Protein AF-A0A653DVR6-F1 (afdb_monomer_lite)

Organism: Callosobruchus maculatus (NCBI:txid64391)

Radius of gyration: 29.72 Å; chains: 1; bounding box: 72×55×51 Å

Structure (mmCIF, N/CA/C/O backbone):
data_AF-A0A653DVR6-F1
#
_entry.id   AF-A0A653DVR6-F1
#
loop_
_atom_site.group_PDB
_atom_site.id
_atom_site.type_symbol
_atom_site.label_atom_id
_atom_site.label_alt_id
_atom_site.label_comp_id
_atom_site.label_asym_id
_atom_site.label_entity_id
_atom_site.label_seq_id
_atom_site.pdbx_PDB_ins_code
_atom_site.Cartn_x
_atom_site.Cartn_y
_atom_site.Cartn_z
_atom_site.occupancy
_atom_site.B_iso_or_equiv
_atom_site.auth_seq_id
_atom_site.auth_comp_id
_atom_site.auth_asym_id
_atom_site.auth_atom_id
_atom_site.pdbx_PDB_model_num
ATOM 1 N N . MET A 1 1 ? -55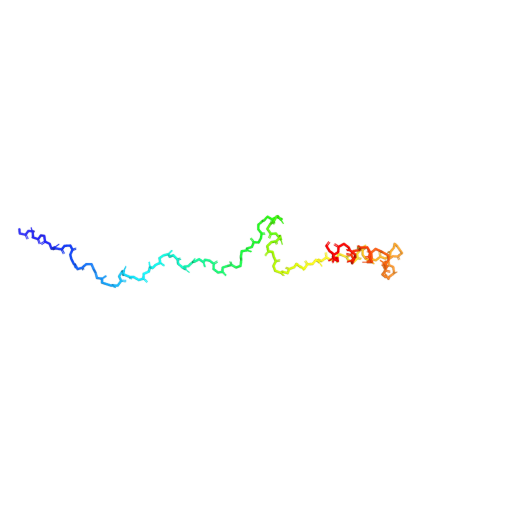.679 47.682 32.345 1.00 42.94 1 MET A N 1
ATOM 2 C CA . MET A 1 1 ? -56.105 46.274 32.489 1.00 42.94 1 MET A CA 1
ATOM 3 C C . MET A 1 1 ? -55.172 45.397 31.658 1.00 42.94 1 MET A C 1
ATOM 5 O O . MET A 1 1 ? -55.563 44.825 30.655 1.00 42.94 1 MET A O 1
ATOM 9 N N . LEU A 1 2 ? -53.896 45.389 32.052 1.00 41.34 2 LEU A N 1
ATOM 10 C CA . LEU A 1 2 ? -52.881 44.431 31.625 1.00 41.34 2 LEU A CA 1
ATOM 11 C C . LEU A 1 2 ? -52.819 43.422 32.769 1.00 41.34 2 LEU A C 1
ATOM 13 O O . LEU A 1 2 ? -52.319 43.764 33.837 1.00 41.34 2 LEU A O 1
ATOM 17 N N . SER A 1 3 ? -53.398 42.240 32.595 1.00 38.59 3 SER A N 1
ATOM 18 C CA . SER A 1 3 ? -53.279 41.156 33.569 1.00 38.59 3 SER A CA 1
ATOM 19 C C . SER A 1 3 ? -52.476 40.028 32.940 1.00 38.59 3 SER A C 1
ATOM 21 O O . SER A 1 3 ? -52.974 39.316 32.072 1.00 38.59 3 SER A O 1
ATOM 23 N N . TYR A 1 4 ? -51.205 39.980 33.350 1.00 43.62 4 TYR A N 1
ATOM 24 C CA . TYR A 1 4 ? -50.424 38.784 33.681 1.00 43.62 4 TYR A CA 1
ATOM 25 C C . TYR A 1 4 ? -51.108 37.463 33.284 1.00 43.62 4 TYR A C 1
ATOM 27 O O . TYR A 1 4 ? -52.022 37.011 33.968 1.00 43.62 4 TYR A O 1
ATOM 35 N N . ILE A 1 5 ? -50.672 36.864 32.174 1.00 52.03 5 ILE A N 1
ATOM 36 C CA . ILE A 1 5 ? -51.010 35.481 31.829 1.00 52.03 5 ILE A CA 1
ATOM 37 C C . ILE A 1 5 ? -49.873 34.610 32.355 1.00 52.03 5 ILE A C 1
ATOM 39 O O . ILE A 1 5 ? -48.715 34.819 31.997 1.00 52.03 5 ILE A O 1
ATOM 43 N N . ASP A 1 6 ? -50.248 33.686 33.235 1.00 52.53 6 ASP A N 1
ATOM 44 C CA . ASP A 1 6 ? -49.415 32.690 33.897 1.00 52.53 6 ASP A CA 1
ATOM 45 C C . ASP A 1 6 ? -48.459 31.942 32.954 1.00 52.53 6 ASP A C 1
ATOM 47 O O . ASP A 1 6 ? -48.834 31.435 31.894 1.00 52.53 6 ASP A O 1
ATOM 51 N N . ASP A 1 7 ? -47.219 31.805 33.420 1.00 51.81 7 ASP A N 1
ATOM 52 C CA . ASP A 1 7 ? -46.063 31.144 32.800 1.00 51.81 7 ASP A CA 1
ATOM 53 C C . ASP A 1 7 ? -46.165 29.598 32.799 1.00 51.81 7 ASP A C 1
ATOM 55 O O . ASP A 1 7 ? -45.200 28.881 33.052 1.00 51.81 7 ASP A O 1
ATOM 59 N N . ALA A 1 8 ? -47.360 29.041 32.570 1.00 51.56 8 ALA A N 1
ATOM 60 C CA . ALA A 1 8 ? -47.619 27.603 32.747 1.00 51.56 8 ALA A CA 1
ATOM 61 C C . ALA A 1 8 ? -48.085 26.863 31.482 1.00 51.56 8 ALA A C 1
ATOM 63 O O . ALA A 1 8 ? -48.282 25.647 31.512 1.00 51.56 8 ALA A O 1
ATOM 64 N N . THR A 1 9 ? -48.220 27.547 30.344 1.00 47.34 9 THR A N 1
ATOM 65 C CA . THR A 1 9 ? -48.606 26.913 29.072 1.00 47.34 9 THR A CA 1
ATOM 66 C C . THR A 1 9 ? -47.622 27.217 27.953 1.00 47.34 9 THR A C 1
ATOM 68 O O . THR A 1 9 ? -48.024 27.538 26.836 1.00 47.34 9 THR A O 1
ATOM 71 N N . ALA A 1 10 ? -46.321 27.076 28.224 1.00 47.50 10 ALA A N 1
ATOM 72 C CA . ALA A 1 10 ? -45.361 26.856 27.150 1.00 47.50 10 ALA A CA 1
ATOM 73 C C . ALA A 1 10 ? -45.750 25.541 26.448 1.00 47.50 10 ALA A C 1
ATOM 75 O O . ALA A 1 10 ? -45.795 24.480 27.081 1.00 47.50 10 ALA A O 1
ATOM 76 N N . PRO A 1 11 ? -46.117 25.579 25.164 1.00 41.03 11 PRO A N 1
ATOM 77 C CA . PRO A 1 11 ? -46.681 24.412 24.532 1.00 41.03 11 PRO A CA 1
ATOM 78 C C . PRO A 1 11 ? -45.667 23.269 24.392 1.00 41.03 11 PRO A C 1
ATOM 80 O O . PRO A 1 11 ? -44.516 23.449 23.988 1.00 41.03 11 PRO A O 1
ATOM 83 N N . ARG A 1 12 ? -46.150 22.052 24.665 1.00 50.09 12 ARG A N 1
ATOM 84 C CA . ARG A 1 12 ? -45.406 20.778 24.679 1.00 50.09 12 ARG A CA 1
ATOM 85 C C . ARG A 1 12 ? -44.788 20.352 23.334 1.00 50.09 12 ARG A C 1
ATOM 87 O O . ARG A 1 12 ? -44.270 19.246 23.241 1.00 50.09 12 ARG A O 1
ATOM 94 N N . TYR A 1 13 ? -44.793 21.203 22.309 1.00 45.56 13 TYR A N 1
ATOM 95 C CA . TYR A 1 13 ? -44.040 20.987 21.067 1.00 45.56 13 TYR A CA 1
ATOM 96 C C . TYR A 1 13 ? -42.555 21.391 21.170 1.00 45.56 13 TYR A C 1
ATOM 98 O O . TYR A 1 13 ? -41.780 21.099 20.266 1.00 45.56 13 TYR A O 1
ATOM 106 N N . MET A 1 14 ? -42.131 22.002 22.282 1.00 45.59 14 MET A N 1
ATOM 107 C CA . MET A 1 14 ? -40.721 22.336 22.563 1.00 45.59 14 MET A CA 1
ATOM 108 C C . MET A 1 14 ? -40.023 21.328 23.501 1.00 45.59 14 MET A C 1
ATOM 110 O O . MET A 1 14 ? -38.914 21.580 23.961 1.00 45.59 14 MET A O 1
ATOM 114 N N . ALA A 1 15 ? -40.645 20.179 23.791 1.00 52.22 15 ALA A N 1
ATOM 115 C CA . ALA A 1 15 ? -40.136 19.175 24.736 1.00 52.22 15 ALA A CA 1
ATOM 116 C C . ALA A 1 15 ? -39.409 17.988 24.065 1.00 52.22 15 ALA A C 1
ATOM 118 O O . ALA A 1 15 ? -39.376 16.894 24.622 1.00 52.22 15 ALA A O 1
ATOM 119 N N . GLY A 1 16 ? -38.861 18.169 22.859 1.00 51.00 16 GLY A N 1
ATOM 120 C CA . GLY A 1 16 ? -38.344 17.036 22.082 1.00 51.00 16 GLY A CA 1
ATOM 121 C C . GLY A 1 16 ? -37.404 17.361 20.925 1.00 51.00 16 GLY A C 1
ATOM 122 O O . GLY A 1 16 ? -37.311 16.565 20.002 1.00 51.00 16 GLY A O 1
ATOM 123 N N . LEU A 1 17 ? -36.708 18.500 20.948 1.00 53.03 17 LEU A N 1
ATOM 124 C CA . LEU A 1 17 ? -35.459 18.615 20.192 1.00 53.03 17 LEU A CA 1
ATOM 125 C C . LEU A 1 17 ? -34.313 18.693 21.187 1.00 53.03 17 LEU A C 1
ATOM 127 O O . LEU A 1 17 ? -33.800 19.761 21.530 1.00 53.03 17 LEU A O 1
ATOM 131 N N . ASP A 1 18 ? -33.899 17.517 21.638 1.00 53.00 18 ASP A N 1
ATOM 132 C CA . ASP A 1 18 ? -32.516 17.285 21.993 1.00 53.00 18 ASP A CA 1
ATOM 133 C C . ASP A 1 18 ? -31.639 17.812 20.845 1.00 53.00 18 ASP A C 1
ATOM 135 O O . ASP A 1 18 ? -31.388 17.156 19.840 1.00 53.00 18 ASP A O 1
ATOM 139 N N . LYS A 1 19 ? -31.091 19.019 21.008 1.00 50.16 19 LYS A N 1
ATOM 140 C CA . LYS A 1 19 ? -30.003 19.559 20.168 1.00 50.16 19 LYS A CA 1
ATOM 141 C C . LYS A 1 19 ? -28.717 18.707 20.253 1.00 50.16 19 LYS A C 1
ATOM 143 O O . LYS A 1 19 ? -27.634 19.192 19.949 1.00 50.16 19 LYS A O 1
ATOM 148 N N . LYS A 1 20 ? -28.806 17.459 20.723 1.00 49.53 20 LYS A N 1
ATOM 149 C CA . LYS A 1 20 ? -27.701 16.633 21.205 1.00 49.53 20 LYS A CA 1
ATOM 150 C C . LYS A 1 20 ? -27.538 15.296 20.486 1.00 49.53 20 LYS A C 1
ATOM 1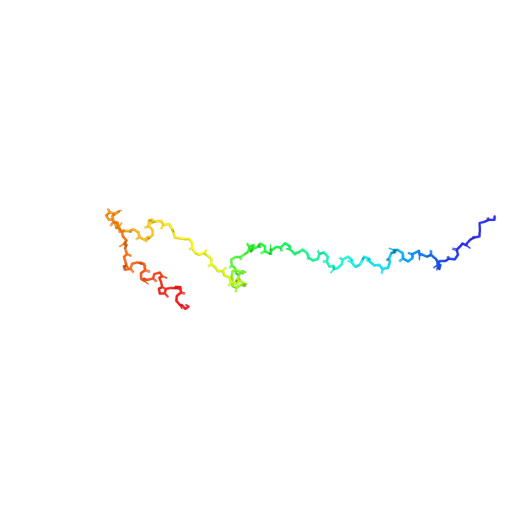52 O O . LYS A 1 20 ? -26.729 14.491 20.933 1.00 49.53 20 LYS A O 1
ATOM 157 N N . SER A 1 21 ? -28.217 15.067 19.364 1.00 48.38 21 SER A N 1
ATOM 158 C CA . SER A 1 21 ? -27.971 13.852 18.574 1.00 48.38 21 SER A CA 1
ATOM 159 C C . SER A 1 21 ? -27.887 14.050 17.058 1.00 48.38 21 SER A C 1
ATOM 161 O O . SER A 1 21 ? -27.672 13.082 16.334 1.00 48.38 21 SER A O 1
ATOM 163 N N . PHE A 1 22 ? -27.815 15.299 16.578 1.00 46.41 22 PHE A N 1
ATOM 164 C CA . PHE A 1 22 ? -27.098 15.610 15.330 1.00 46.41 22 PHE A CA 1
ATOM 165 C C . PHE A 1 22 ? -25.579 15.557 15.553 1.00 46.41 22 PHE A C 1
ATOM 167 O O . PHE A 1 22 ? -24.840 16.387 15.028 1.00 46.41 22 PHE A O 1
ATOM 174 N N . ILE A 1 23 ? -25.100 14.611 16.373 1.00 55.03 23 ILE A N 1
ATOM 175 C CA . ILE A 1 23 ? -23.691 14.240 16.377 1.00 55.03 23 ILE A CA 1
ATOM 176 C C . ILE A 1 23 ? -23.448 13.707 14.981 1.00 55.03 23 ILE A C 1
ATOM 178 O O . ILE A 1 23 ? -23.850 12.599 14.628 1.00 55.03 23 ILE A O 1
ATOM 182 N N . ASP A 1 24 ? -22.902 14.622 14.199 1.00 55.34 24 ASP A N 1
ATOM 183 C CA . ASP A 1 24 ? -22.285 14.501 12.908 1.00 55.34 24 ASP A CA 1
ATOM 184 C C . ASP A 1 24 ? -21.891 13.042 12.656 1.00 55.34 24 ASP A C 1
ATOM 186 O O . ASP A 1 24 ? -20.799 12.593 12.987 1.00 55.34 24 ASP A O 1
ATOM 190 N N . ARG A 1 25 ? -22.798 12.269 12.044 1.00 56.50 25 ARG A N 1
ATOM 191 C CA . ARG A 1 25 ? -22.453 10.975 11.440 1.00 56.50 25 ARG A CA 1
ATOM 192 C C . ARG A 1 25 ? -21.623 11.190 10.174 1.00 56.50 25 ARG A C 1
ATOM 194 O O . ARG A 1 25 ? -21.556 10.304 9.324 1.00 56.50 25 ARG A O 1
ATOM 201 N N . ARG A 1 26 ? -21.012 12.368 10.005 1.00 59.41 26 ARG A N 1
ATOM 202 C CA . ARG A 1 26 ? -19.940 12.521 9.045 1.00 59.41 26 ARG A CA 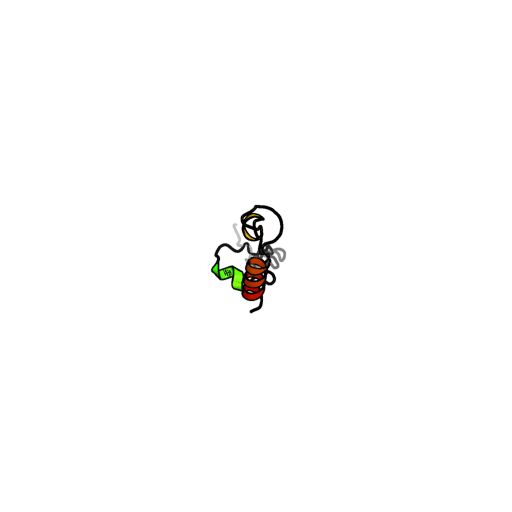1
ATOM 203 C C . ARG A 1 26 ? -18.830 11.579 9.486 1.00 59.41 26 ARG A C 1
ATOM 205 O O . ARG A 1 26 ? -18.419 11.633 10.646 1.00 59.41 26 ARG A O 1
ATOM 212 N N . PRO A 1 27 ? -18.362 10.689 8.598 1.00 60.47 27 PRO A N 1
ATOM 213 C CA . PRO A 1 27 ? -17.162 9.930 8.886 1.00 60.47 27 PRO A CA 1
ATOM 214 C C . PRO A 1 27 ? -16.090 10.944 9.273 1.00 60.47 27 PRO A C 1
ATOM 216 O O . PRO A 1 27 ? -15.829 11.883 8.517 1.00 60.47 27 PRO A O 1
ATOM 219 N N . THR A 1 28 ? -15.544 10.802 10.482 1.00 67.50 28 THR A N 1
ATOM 220 C CA . THR A 1 28 ? -14.473 11.662 10.976 1.00 67.50 28 THR A CA 1
ATOM 221 C C . THR A 1 28 ? -13.363 11.598 9.942 1.00 67.50 28 THR A C 1
ATOM 223 O O . THR A 1 28 ? 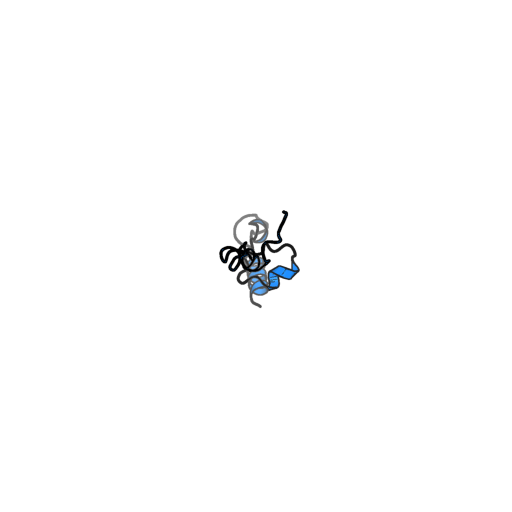-12.719 10.560 9.776 1.00 67.50 28 THR A O 1
ATOM 226 N N . THR A 1 29 ? -13.205 12.667 9.169 1.00 77.25 29 THR A N 1
ATOM 227 C CA . THR A 1 29 ? -12.088 12.752 8.239 1.00 77.25 29 THR A CA 1
ATOM 228 C C . THR A 1 29 ? -10.850 12.841 9.110 1.00 77.25 29 THR A C 1
ATOM 230 O O . THR A 1 29 ? -10.793 13.691 9.996 1.00 77.25 29 THR A O 1
ATOM 233 N N . PHE A 1 30 ? -9.905 11.923 8.918 1.00 87.50 30 PHE A N 1
ATOM 234 C CA . PHE A 1 30 ? -8.663 11.942 9.677 1.00 87.50 30 PHE A CA 1
ATOM 235 C C . PHE A 1 30 ? -7.907 13.228 9.332 1.00 87.50 30 PHE A C 1
ATOM 237 O O . PHE A 1 30 ? -7.423 13.368 8.209 1.00 87.50 30 PHE A O 1
ATOM 244 N N . SER A 1 31 ? -7.857 14.180 10.263 1.00 87.81 31 SER A N 1
ATOM 245 C CA . SER A 1 31 ? -7.160 15.460 10.074 1.00 87.81 31 SER A CA 1
ATOM 246 C C . SER A 1 31 ? -5.659 15.313 10.293 1.00 87.81 31 SER A C 1
ATOM 248 O O . SER A 1 31 ? -4.863 15.957 9.617 1.00 87.81 31 SER A O 1
ATOM 250 N N . ASP A 1 32 ? -5.279 14.422 11.210 1.00 91.50 32 ASP A N 1
ATOM 251 C CA . ASP A 1 32 ? -3.906 14.251 11.668 1.00 91.50 32 ASP A CA 1
ATOM 252 C C . ASP A 1 32 ? -3.417 12.820 11.457 1.00 91.50 32 ASP A C 1
ATOM 254 O O . ASP A 1 32 ? -4.145 11.843 11.648 1.00 91.50 32 ASP A O 1
ATOM 258 N N . ARG A 1 33 ? -2.124 12.676 11.149 1.00 89.81 33 ARG A N 1
ATOM 259 C CA . ARG A 1 33 ? -1.493 11.368 10.907 1.00 89.81 33 ARG A CA 1
ATOM 260 C C . ARG A 1 33 ? -1.616 10.409 12.094 1.00 89.81 33 ARG A C 1
ATOM 262 O O . ARG A 1 33 ? -1.726 9.203 11.895 1.00 89.81 33 ARG A O 1
ATOM 269 N N . SER A 1 34 ? -1.601 10.923 13.324 1.00 93.25 34 SER A N 1
ATOM 270 C CA . SER A 1 34 ? -1.748 10.117 14.544 1.00 93.25 34 SER A CA 1
ATOM 271 C C . SER A 1 34 ? -3.107 9.413 14.623 1.00 93.25 34 SER A C 1
ATOM 273 O O . SER A 1 34 ? -3.188 8.315 15.176 1.00 93.25 34 SER A O 1
ATOM 275 N N . GLN A 1 35 ? -4.149 9.993 14.018 1.00 91.56 35 GLN A N 1
ATOM 276 C CA . GLN A 1 35 ? -5.501 9.439 14.010 1.00 91.56 35 GLN A CA 1
ATOM 277 C C . GLN A 1 35 ? -5.627 8.206 13.106 1.00 91.56 35 GLN A C 1
ATOM 279 O O . GLN A 1 35 ? -6.552 7.420 13.289 1.00 91.56 35 GLN A O 1
ATOM 284 N N . LEU A 1 36 ? -4.674 7.961 12.195 1.00 91.25 36 LEU A N 1
ATOM 285 C CA . LEU A 1 36 ? -4.655 6.743 11.372 1.00 91.25 36 LEU A CA 1
ATOM 286 C C . LEU A 1 36 ? -4.568 5.462 12.216 1.00 91.25 36 LEU A C 1
ATOM 288 O O . LEU A 1 36 ? -5.015 4.413 11.765 1.00 91.25 36 LEU A O 1
ATOM 292 N N . LYS A 1 37 ? -4.072 5.547 13.460 1.00 89.88 37 LYS A N 1
ATOM 293 C CA . LYS A 1 37 ? -4.091 4.431 14.425 1.00 89.88 37 LYS A CA 1
ATOM 294 C C . LYS A 1 37 ? -5.508 3.995 14.818 1.00 89.88 37 LYS A C 1
ATOM 296 O O . LYS A 1 37 ? -5.688 2.879 15.286 1.00 89.88 37 LYS A O 1
ATOM 301 N N . LEU A 1 38 ? -6.501 4.870 14.647 1.00 90.00 38 LEU A N 1
ATOM 302 C CA . LEU A 1 38 ? -7.914 4.596 14.929 1.00 90.00 38 LEU A CA 1
ATOM 303 C C . LEU A 1 38 ? -8.645 4.006 13.712 1.00 90.00 38 LEU A C 1
ATOM 305 O O . LEU A 1 38 ? -9.809 3.614 13.814 1.00 90.00 38 LEU A O 1
ATOM 309 N N . ALA A 1 39 ? -8.000 3.963 12.543 1.00 91.31 39 ALA A N 1
ATOM 310 C CA . ALA A 1 39 ? -8.624 3.472 11.328 1.00 91.31 39 ALA A CA 1
ATOM 311 C C . ALA A 1 39 ? -8.848 1.956 11.400 1.00 91.31 39 ALA A C 1
ATOM 313 O O . ALA A 1 39 ? -7.932 1.178 11.644 1.00 91.31 39 ALA A O 1
ATOM 314 N N . ARG A 1 40 ? -10.075 1.520 11.093 1.00 92.00 40 ARG A N 1
ATOM 315 C CA . ARG A 1 40 ? -10.417 0.087 11.010 1.00 92.00 40 ARG A CA 1
ATOM 316 C C . ARG A 1 40 ? -9.704 -0.634 9.863 1.00 92.00 40 ARG A C 1
ATOM 318 O O . ARG A 1 40 ? -9.543 -1.848 9.906 1.00 92.00 40 ARG A O 1
ATOM 325 N N . ARG A 1 41 ? -9.358 0.098 8.802 1.00 91.19 41 ARG A N 1
ATOM 326 C CA . ARG A 1 41 ? -8.666 -0.406 7.615 1.00 91.19 41 ARG A CA 1
ATOM 327 C C . ARG A 1 41 ? -7.815 0.709 7.028 1.00 91.19 41 ARG A C 1
ATOM 329 O O . ARG A 1 41 ? -8.308 1.817 6.832 1.00 91.19 41 ARG A O 1
ATOM 336 N N . LEU A 1 42 ? -6.571 0.382 6.705 1.00 91.81 42 LEU A N 1
ATOM 337 C CA . LEU A 1 42 ? -5.667 1.251 5.966 1.00 91.81 42 LEU A CA 1
ATOM 338 C C . LEU A 1 42 ? -5.521 0.719 4.542 1.00 91.81 42 LEU A C 1
ATOM 340 O O . LEU A 1 42 ? -5.372 -0.482 4.332 1.00 91.81 42 LEU A O 1
ATOM 344 N N . VAL A 1 43 ? -5.579 1.620 3.565 1.00 93.44 43 VAL A N 1
ATOM 345 C CA . VAL A 1 43 ? -5.275 1.317 2.165 1.00 93.44 43 VAL A CA 1
ATOM 346 C C . VAL A 1 43 ? -3.969 2.018 1.836 1.00 93.44 43 VAL A C 1
ATOM 348 O O . VAL A 1 43 ? -3.913 3.245 1.793 1.00 93.44 43 VAL A O 1
ATOM 351 N N . VAL A 1 44 ? -2.911 1.237 1.634 1.00 93.75 44 VAL A N 1
ATOM 352 C CA . VAL A 1 44 ? -1.592 1.756 1.266 1.00 93.75 44 VAL A CA 1
ATOM 353 C C . VAL A 1 44 ? -1.471 1.717 -0.251 1.00 93.75 44 VAL A C 1
ATOM 355 O O . VAL A 1 44 ? -1.574 0.656 -0.863 1.00 93.75 44 VAL A O 1
ATOM 358 N N . LYS A 1 45 ? -1.262 2.881 -0.869 1.00 95.56 45 LYS A N 1
ATOM 359 C CA . LYS A 1 45 ? -0.989 2.985 -2.303 1.00 95.56 45 LYS A CA 1
ATOM 360 C C . LYS A 1 45 ? 0.517 3.020 -2.524 1.00 95.56 45 LYS A C 1
ATOM 362 O O . LYS A 1 45 ? 1.208 3.847 -1.939 1.00 95.56 45 LYS A O 1
ATOM 367 N N . LEU A 1 46 ? 0.994 2.172 -3.424 1.00 96.50 46 LEU A N 1
ATOM 368 C CA . LEU A 1 46 ? 2.371 2.191 -3.900 1.00 96.50 46 LEU A CA 1
ATOM 369 C C . LEU A 1 46 ? 2.378 2.708 -5.336 1.00 96.50 46 LEU A C 1
ATOM 371 O O . LEU A 1 46 ? 1.564 2.286 -6.159 1.00 96.50 46 LEU A O 1
ATOM 375 N N . GLY A 1 47 ? 3.271 3.651 -5.632 1.00 94.81 47 GLY A N 1
ATOM 376 C CA . GLY A 1 47 ? 3.568 4.006 -7.017 1.00 94.81 47 GLY A CA 1
ATOM 377 C C . GLY A 1 47 ? 4.268 2.838 -7.711 1.00 94.81 47 GLY A C 1
ATOM 378 O O . GLY A 1 47 ? 5.014 2.104 -7.066 1.00 94.81 47 GLY A O 1
ATOM 379 N N . SER A 1 48 ? 4.064 2.674 -9.019 1.00 94.62 48 SER A N 1
ATOM 380 C CA . SER A 1 48 ? 4.716 1.611 -9.800 1.00 94.62 48 SER A CA 1
ATOM 381 C C . SER A 1 48 ? 6.239 1.654 -9.661 1.00 94.62 48 SER A C 1
ATOM 383 O O . SER A 1 48 ? 6.851 0.631 -9.385 1.00 94.62 48 SER A O 1
ATOM 385 N N . ALA A 1 49 ? 6.832 2.850 -9.703 1.00 94.81 49 ALA A N 1
ATOM 386 C CA . ALA A 1 49 ? 8.272 3.066 -9.536 1.00 94.81 49 ALA A CA 1
ATOM 387 C C . ALA A 1 49 ? 8.864 2.456 -8.247 1.00 94.81 49 ALA A C 1
ATOM 389 O O . ALA A 1 49 ? 10.044 2.128 -8.205 1.00 94.81 49 ALA A O 1
ATOM 390 N N . VAL A 1 50 ? 8.056 2.271 -7.197 1.00 95.56 50 VAL A N 1
ATOM 391 C CA . VAL A 1 50 ? 8.505 1.658 -5.936 1.00 95.56 50 VAL A CA 1
ATOM 392 C C . VAL A 1 50 ? 8.766 0.157 -6.106 1.00 95.56 50 VAL A C 1
ATOM 394 O O . VAL A 1 50 ? 9.682 -0.393 -5.493 1.00 95.56 50 VAL A O 1
ATOM 397 N N . ILE A 1 51 ? 7.962 -0.507 -6.939 1.00 96.19 51 ILE A N 1
ATOM 398 C CA . ILE A 1 51 ? 7.951 -1.966 -7.105 1.00 96.19 51 ILE A CA 1
ATOM 399 C C . ILE A 1 51 ? 8.550 -2.429 -8.433 1.00 96.19 51 ILE A C 1
ATOM 401 O O . ILE A 1 51 ? 8.690 -3.632 -8.632 1.00 96.19 51 ILE A O 1
ATOM 405 N N . THR A 1 52 ? 8.898 -1.516 -9.334 1.00 97.06 52 THR A N 1
ATOM 406 C CA . THR A 1 52 ? 9.547 -1.843 -10.607 1.00 97.06 52 THR A CA 1
ATOM 407 C C . THR A 1 52 ? 11.061 -1.996 -10.421 1.00 97.06 52 THR A C 1
ATOM 409 O O . THR A 1 52 ? 11.674 -1.348 -9.565 1.00 97.06 52 THR A O 1
ATOM 412 N N . ARG A 1 53 ? 11.673 -2.896 -11.196 1.00 96.25 53 ARG A N 1
ATOM 413 C CA . ARG A 1 53 ? 13.137 -3.053 -11.283 1.00 96.25 53 ARG A CA 1
ATOM 414 C C . ARG A 1 53 ? 13.793 -1.811 -11.910 1.00 96.25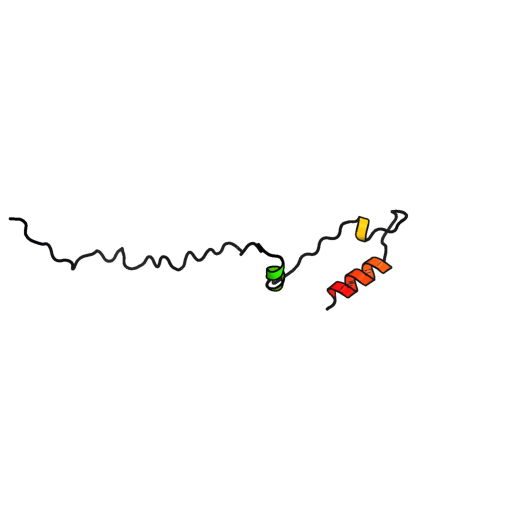 53 ARG A C 1
ATOM 416 O O . ARG A 1 53 ? 13.120 -0.988 -12.518 1.00 96.25 53 ARG A O 1
ATOM 423 N N . GLU A 1 54 ? 15.105 -1.661 -11.731 1.00 90.94 54 GLU A N 1
ATOM 424 C CA . GLU A 1 54 ? 15.878 -0.506 -12.239 1.00 90.94 54 GLU A CA 1
ATOM 425 C C . GLU A 1 54 ? 15.962 -0.454 -13.763 1.00 90.94 54 GLU A C 1
ATOM 427 O O . GLU A 1 54 ? 16.072 0.623 -14.333 1.00 90.94 54 GLU A O 1
ATOM 432 N N . ASP A 1 55 ? 15.859 -1.607 -14.419 1.00 93.81 55 ASP A N 1
ATOM 433 C CA . ASP A 1 55 ? 15.739 -1.706 -15.872 1.00 93.81 55 ASP A CA 1
ATOM 434 C C . ASP A 1 55 ? 14.323 -1.362 -16.371 1.00 93.81 55 ASP A C 1
ATOM 436 O O . ASP A 1 55 ? 14.047 -1.519 -17.551 1.00 93.81 55 ASP A O 1
ATOM 440 N N . GLU A 1 56 ? 13.422 -0.918 -15.489 1.00 86.50 56 GLU A N 1
ATOM 441 C CA . GLU A 1 56 ? 12.014 -0.586 -15.748 1.00 86.50 56 GLU A CA 1
ATOM 442 C C . GLU A 1 56 ? 11.142 -1.753 -16.256 1.00 86.50 56 GLU A C 1
ATOM 444 O O . GLU A 1 56 ? 9.938 -1.591 -16.473 1.00 86.50 56 GLU A O 1
ATOM 449 N N . TYR A 1 57 ? 11.699 -2.965 -16.349 1.00 91.12 57 TYR A N 1
ATOM 450 C CA . TYR A 1 57 ? 10.993 -4.166 -16.791 1.00 91.12 57 TYR A CA 1
ATOM 451 C C . TYR A 1 57 ? 10.716 -5.124 -15.623 1.00 91.12 57 TYR A C 1
ATOM 453 O O . TYR A 1 57 ? 11.601 -5.790 -15.075 1.00 91.12 57 TYR A O 1
ATOM 461 N N . GLY A 1 58 ? 9.431 -5.264 -15.286 1.00 93.81 58 GLY A N 1
ATOM 462 C CA . GLY A 1 58 ? 8.940 -6.252 -14.323 1.00 93.81 58 GLY A CA 1
ATOM 463 C C . GLY A 1 58 ? 9.066 -5.845 -12.850 1.00 93.81 58 GLY A C 1
ATOM 464 O O . GLY A 1 58 ? 9.410 -4.715 -12.506 1.00 93.81 58 GLY A O 1
ATOM 465 N N . LEU A 1 59 ? 8.739 -6.789 -11.961 1.00 96.62 59 LEU A N 1
ATOM 466 C CA . LEU A 1 59 ? 8.626 -6.557 -10.517 1.00 96.62 59 LEU A CA 1
ATOM 467 C C . LEU A 1 59 ? 9.949 -6.787 -9.774 1.00 96.62 59 LEU A C 1
ATOM 469 O O . LEU A 1 59 ? 10.601 -7.822 -9.919 1.00 96.62 59 LEU A O 1
ATOM 473 N N . ALA A 1 60 ? 10.307 -5.851 -8.899 1.00 97.19 60 ALA A N 1
ATOM 474 C CA . ALA A 1 60 ? 11.418 -5.950 -7.963 1.00 97.19 60 ALA A CA 1
ATOM 475 C C . ALA A 1 60 ? 10.999 -6.772 -6.7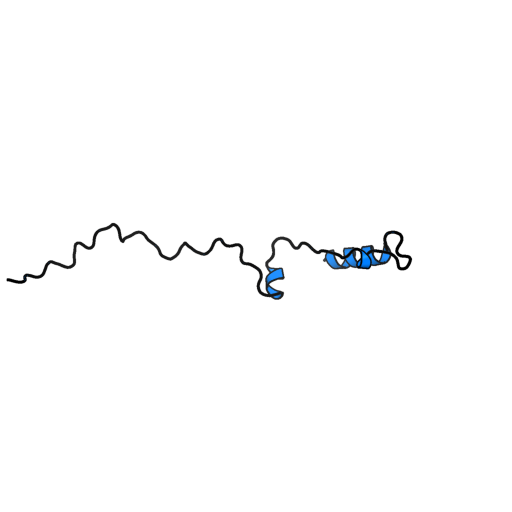32 1.00 97.19 60 ALA A C 1
ATOM 477 O O . ALA A 1 60 ? 10.675 -6.224 -5.677 1.00 97.19 60 ALA A O 1
ATOM 478 N N . LEU A 1 61 ? 11.005 -8.102 -6.866 1.00 96.44 61 LEU A N 1
ATOM 479 C CA . LEU A 1 61 ? 10.497 -9.024 -5.839 1.00 96.44 61 LEU A CA 1
ATOM 480 C C . LEU A 1 61 ? 11.166 -8.862 -4.466 1.00 96.44 61 LEU A C 1
ATOM 482 O O . LEU A 1 61 ? 10.484 -8.974 -3.456 1.00 96.44 61 LEU A O 1
ATOM 486 N N . GLY A 1 62 ? 12.462 -8.537 -4.411 1.00 96.38 62 GLY A N 1
ATOM 487 C CA . GLY A 1 62 ? 13.152 -8.261 -3.145 1.00 96.38 62 GLY A CA 1
ATOM 488 C C . GLY A 1 62 ? 12.582 -7.042 -2.410 1.00 96.38 62 GLY A C 1
ATOM 489 O O . GLY A 1 62 ? 12.277 -7.128 -1.224 1.00 96.38 62 GLY A O 1
ATOM 490 N N . ARG A 1 63 ? 12.348 -5.928 -3.125 1.00 96.00 63 ARG A N 1
ATOM 491 C CA . ARG A 1 63 ? 11.705 -4.730 -2.550 1.00 96.00 63 ARG A CA 1
ATOM 492 C C . ARG A 1 63 ? 10.264 -5.027 -2.145 1.00 96.00 63 ARG A C 1
ATOM 494 O O . ARG A 1 63 ? 9.840 -4.626 -1.066 1.00 96.00 63 ARG A O 1
ATOM 501 N N . LEU A 1 64 ? 9.528 -5.759 -2.985 1.00 96.00 64 LEU A N 1
ATOM 502 C CA . LEU A 1 64 ? 8.163 -6.179 -2.679 1.00 96.00 64 LEU A CA 1
ATOM 503 C C . LEU A 1 64 ? 8.114 -7.029 -1.401 1.00 96.00 64 LEU A C 1
ATOM 505 O O . LEU A 1 64 ? 7.282 -6.764 -0.541 1.00 96.00 64 LEU A O 1
ATOM 509 N N . ALA A 1 65 ? 9.026 -7.991 -1.245 1.00 96.56 65 ALA A N 1
ATOM 510 C CA . ALA A 1 65 ? 9.125 -8.818 -0.046 1.00 96.56 65 ALA A CA 1
ATOM 511 C C . ALA A 1 65 ? 9.399 -7.971 1.205 1.00 96.56 65 ALA A C 1
ATOM 513 O O . ALA A 1 65 ? 8.730 -8.154 2.218 1.00 96.56 65 ALA A O 1
ATOM 514 N N . SER A 1 66 ? 10.306 -6.992 1.127 1.00 96.38 66 SER A N 1
ATOM 515 C CA . SER A 1 66 ? 10.553 -6.068 2.241 1.00 96.38 66 SER A CA 1
ATOM 516 C C . SER A 1 66 ? 9.326 -5.223 2.602 1.00 96.38 66 SER A C 1
ATOM 518 O O . SER A 1 66 ? 9.066 -5.016 3.783 1.00 96.38 66 SER A O 1
ATOM 520 N N . ILE A 1 67 ? 8.547 -4.758 1.618 1.00 95.94 67 ILE A N 1
ATOM 521 C CA . ILE A 1 67 ? 7.297 -4.017 1.870 1.00 95.94 67 ILE A CA 1
ATOM 522 C C . ILE A 1 67 ? 6.247 -4.923 2.520 1.00 95.94 67 ILE A C 1
ATOM 524 O O . ILE A 1 67 ? 5.582 -4.510 3.467 1.00 95.94 67 ILE A O 1
ATOM 528 N N . VAL A 1 68 ? 6.104 -6.157 2.026 1.00 95.62 68 VAL A N 1
ATOM 529 C CA . VAL A 1 68 ? 5.197 -7.154 2.611 1.00 95.62 68 VAL A CA 1
ATOM 530 C C . VAL A 1 68 ? 5.574 -7.437 4.063 1.00 95.62 68 VAL A C 1
ATOM 532 O O . VAL A 1 68 ? 4.690 -7.491 4.911 1.00 95.62 68 VAL A O 1
ATOM 535 N N . GLU A 1 69 ? 6.865 -7.553 4.373 1.00 96.75 69 GLU A N 1
ATOM 536 C CA . GLU A 1 69 ? 7.318 -7.765 5.750 1.00 96.75 69 GLU A CA 1
ATOM 537 C C . GLU A 1 69 ? 7.000 -6.561 6.649 1.00 96.75 69 GLU A C 1
ATOM 539 O O . GLU A 1 69 ? 6.516 -6.737 7.761 1.00 96.75 69 GLU A O 1
ATOM 544 N N . GLN A 1 70 ? 7.166 -5.330 6.154 1.00 94.69 70 GLN A N 1
ATOM 545 C CA . GLN A 1 70 ? 6.829 -4.115 6.910 1.00 94.69 70 GLN A CA 1
ATOM 546 C C . GLN A 1 70 ? 5.339 -3.985 7.252 1.00 94.69 70 GLN A C 1
ATOM 548 O O . GLN A 1 70 ? 5.005 -3.350 8.247 1.00 94.69 70 GLN A O 1
ATOM 553 N N . VAL A 1 71 ? 4.436 -4.539 6.436 1.00 93.50 71 VAL A N 1
ATOM 554 C CA . VAL A 1 71 ? 2.992 -4.545 6.745 1.00 93.50 71 VAL A CA 1
ATOM 555 C C . VAL A 1 71 ? 2.573 -5.760 7.566 1.00 93.50 71 VAL A C 1
ATOM 557 O O . VAL A 1 71 ? 1.409 -5.854 7.959 1.00 93.50 71 VAL A O 1
ATOM 560 N N . ARG A 1 72 ? 3.489 -6.711 7.784 1.00 88.56 72 ARG A N 1
ATOM 561 C CA . ARG A 1 72 ? 3.165 -7.993 8.397 1.00 88.56 72 ARG A CA 1
ATOM 562 C C . ARG A 1 72 ? 2.919 -7.878 9.903 1.00 88.56 72 ARG A C 1
ATOM 564 O O . ARG A 1 72 ? 2.143 -8.692 10.394 1.00 88.56 72 ARG A O 1
ATOM 571 N N . TYR A 1 73 ? 3.493 -6.892 10.604 1.00 62.81 73 TYR A N 1
ATOM 572 C CA . TYR A 1 73 ? 3.325 -6.693 12.054 1.00 62.81 73 TYR A CA 1
ATOM 573 C C . TYR A 1 73 ? 3.520 -5.235 12.483 1.00 62.81 73 TYR A C 1
ATOM 575 O O . TYR A 1 73 ? 4.590 -4.668 12.173 1.00 62.81 73 TYR A O 1
#

Sequence (73 aa):
MLSYIDDATAPRYMAGLDKKSFIDRRPTTFSDRSQLKLARRLVVKLGSAVITREDEYGLALGRLASIVEQVRY

pLDDT: mean 76.3, std 21.33, range [38.59, 97.19]

Foldseek 3Di:
DDDDDDPPCPDPVPVDPPVPPVPPPPPPDPPDPVCVVVDPDDDDDDDPVQQADPVRDDGPVVSVVVVCVVVVD

InterPro domains:
  IPR036393 Acetylglutamate kinase-like superfamily [G3DSA:3.40.1160.10] (36-73)

Secondary structure (DSSP, 8-state):
------TT---GGGS---TTS----S-----SGGGGGG-S-------HHHHB-TTSSSB-HHHHHHHHHHTT-